Protein AF-A0A6G1D5Z7-F1 (afdb_monomer)

Foldseek 3Di:
DDDDDDDDDDDDPPPPPDDDDDPPPCPPVNLLVVLLVLQLLLLVLFDPPLSVVSNVLSPDPDSLVSCLPDPSNVVGLLVLLLVDQDPPRSSLVSLLVQCVDPDPSSVVSSVVCLVVLVVSVVVQDDPDRPDDNVSSVSNVVSNVVVVCVVCVNDDDDDDDDDDDDDDDPPDDD

Organism: NCBI:txid110450

Sequence (173 aa):
MPPSPAVAGAASPSNSSSASSSNPTPSWWESVSQVQSCILVLSSILPPPADSDIAALADSDRPARALLRSPAAYAALSAVLRSGGRSDDPACHWLYNTLLSPDPDLRLAALAFLLLLSSLYLLRLPPVLPSSLSGFEAVLLAVYSFEAKNRQGKPVLIQARLPFVSPAVQEEQ

Nearest PDB structures (foldseek):
  1vdy-assembly1_A  TM=3.061E-01  e=1.848E+00  Arabidopsis thaliana
  5qsz-assembly1_A  TM=3.413E-01  e=9.282E+00  Homo sapiens

Mean predicted aligned error: 13.05 Å

InterPro domains:
  IPR018619 Hyccin [PF09790] (59-166)
  IPR018619 Hyccin [PTHR31220] (25-159)

Secondary structure (DSSP, 8-state):
---------------------------HHHHHHHHHHHHHHHHHHSPTTHHHHHHHHHTSSSHHHHHHH-HHHHHHHHHHHHH--STT-HHHHHHHHHHHSS-HHHHHHHHTTHHHHHHHHHHT-SSS-SS--HHHHHHHHHHHHHHHHHTTTPPP---------PPP-----

Radius of gyration: 27.31 Å; Cα contacts (8 Å, |Δi|>4): 131; chains: 1; bounding box: 106×62×71 Å

pLDDT: mean 80.08, std 17.12, range [27.83, 94.62]

Solvent-accessible surface area (backbone atoms only — not comparable to full-atom values): 10724 Å² total; per-residue (Å²): 138,88,83,88,86,88,80,89,76,93,75,81,82,80,76,79,86,78,78,94,83,76,84,70,71,74,51,73,64,57,56,50,52,51,48,26,50,54,34,45,53,50,21,75,74,44,65,81,74,52,19,62,63,39,40,58,31,33,77,43,98,49,30,42,58,46,52,62,69,32,65,66,55,51,54,51,53,52,52,53,55,74,77,54,32,32,75,83,31,65,69,40,52,50,42,41,54,36,56,69,41,88,51,64,56,41,21,50,42,39,53,68,47,46,65,56,49,51,53,53,51,58,72,59,64,55,104,71,65,94,63,69,47,53,16,50,52,50,36,54,49,48,56,52,49,52,52,43,57,77,42,74,75,54,86,84,83,85,83,81,82,78,86,82,80,76,84,77,82,79,82,86,128

Structure (mmCIF, N/CA/C/O backbone):
data_AF-A0A6G1D5Z7-F1
#
_entry.id   AF-A0A6G1D5Z7-F1
#
loop_
_atom_site.group_PDB
_atom_site.id
_atom_site.type_symbol
_atom_site.label_atom_id
_atom_site.label_alt_id
_atom_site.label_comp_id
_atom_site.label_asym_id
_atom_site.label_entity_id
_atom_site.label_seq_id
_atom_site.pdbx_PDB_ins_code
_atom_site.Cartn_x
_atom_site.Cartn_y
_atom_site.Cartn_z
_atom_site.occupancy
_atom_site.B_iso_or_equiv
_atom_site.auth_seq_id
_atom_site.auth_comp_id
_atom_site.auth_asym_id
_atom_site.auth_atom_id
_atom_site.pdbx_PDB_model_num
ATOM 1 N N . MET A 1 1 ? 44.805 42.593 55.994 1.00 27.83 1 MET A N 1
ATOM 2 C CA . MET A 1 1 ? 44.826 42.400 54.525 1.00 27.83 1 MET A CA 1
ATOM 3 C C . MET A 1 1 ? 44.470 40.947 54.248 1.00 27.83 1 MET A C 1
ATOM 5 O O . MET A 1 1 ? 45.127 40.117 54.862 1.00 27.83 1 MET A O 1
ATOM 9 N N . PRO A 1 2 ? 43.584 40.595 53.300 1.00 46.03 2 PRO A N 1
ATOM 10 C CA . PRO A 1 2 ? 42.271 41.130 52.888 1.00 46.03 2 PRO A CA 1
ATOM 11 C C . PRO A 1 2 ? 41.191 39.983 52.970 1.00 46.03 2 PRO A C 1
ATOM 13 O O . PRO A 1 2 ? 41.414 39.059 53.744 1.00 46.03 2 PRO A O 1
ATOM 16 N N . PRO A 1 3 ? 40.040 39.977 52.255 1.00 52.91 3 PRO A N 1
ATOM 17 C CA . PRO A 1 3 ? 38.780 40.652 52.607 1.00 52.91 3 PRO A CA 1
ATOM 18 C C . PRO A 1 3 ? 37.527 39.720 52.689 1.00 52.91 3 PRO A C 1
ATOM 20 O O . PRO A 1 3 ? 37.520 38.617 52.152 1.00 52.91 3 PRO A O 1
ATOM 23 N N . SER A 1 4 ? 36.420 40.208 53.277 1.00 43.78 4 SER A N 1
ATOM 24 C CA . SER A 1 4 ? 35.041 39.831 52.870 1.00 43.78 4 SER A CA 1
ATOM 25 C C . SER A 1 4 ? 34.642 40.637 51.620 1.00 43.78 4 SER A C 1
ATOM 27 O O . SER A 1 4 ? 35.150 41.750 51.461 1.00 43.78 4 SER A O 1
ATOM 29 N N . PRO A 1 5 ? 33.729 40.156 50.751 1.00 48.00 5 PRO A N 1
ATOM 30 C CA . PRO A 1 5 ? 32.397 40.785 50.747 1.00 48.00 5 PRO A CA 1
ATOM 31 C C . PRO A 1 5 ? 31.215 39.881 50.321 1.00 48.00 5 PRO A C 1
ATOM 33 O O . PRO A 1 5 ? 31.368 38.827 49.713 1.00 48.00 5 PRO A O 1
ATOM 36 N N . ALA A 1 6 ? 30.017 40.364 50.654 1.00 46.41 6 ALA A N 1
ATOM 37 C CA . ALA A 1 6 ? 28.695 39.881 50.257 1.00 46.41 6 ALA A CA 1
ATOM 38 C C . ALA A 1 6 ? 28.291 40.316 48.832 1.00 46.41 6 ALA A C 1
ATOM 40 O O . ALA A 1 6 ? 28.767 41.349 48.378 1.00 46.41 6 ALA A O 1
ATOM 41 N N . VAL A 1 7 ? 27.341 39.605 48.204 1.00 40.50 7 VAL A N 1
ATOM 42 C CA . VAL A 1 7 ? 26.351 40.102 47.210 1.00 40.50 7 VAL A CA 1
ATOM 43 C C . VAL A 1 7 ? 25.226 39.053 47.079 1.00 40.50 7 VAL A C 1
ATOM 45 O O . VAL A 1 7 ? 25.514 37.863 47.029 1.00 40.50 7 VAL A O 1
ATOM 48 N N . ALA A 1 8 ? 23.958 39.416 47.331 1.00 36.97 8 ALA A N 1
ATOM 49 C CA . ALA A 1 8 ? 22.922 39.793 46.343 1.00 36.97 8 ALA A CA 1
ATOM 50 C C . ALA A 1 8 ? 22.597 38.641 45.369 1.00 36.97 8 ALA A C 1
ATOM 52 O O . ALA A 1 8 ? 23.489 38.064 44.774 1.00 36.97 8 ALA A O 1
ATOM 53 N N . GLY A 1 9 ? 21.364 38.201 45.153 1.00 33.81 9 GLY A N 1
ATOM 54 C CA . GLY A 1 9 ? 20.107 38.923 45.013 1.00 33.81 9 GLY A CA 1
ATOM 55 C C . GLY A 1 9 ? 19.359 38.193 43.889 1.00 33.81 9 GLY A C 1
ATOM 56 O O . GLY A 1 9 ? 19.977 37.753 42.923 1.00 33.81 9 GLY A O 1
ATOM 57 N N . ALA A 1 10 ? 18.060 37.970 44.063 1.00 46.56 10 ALA A N 1
ATOM 58 C CA . ALA A 1 10 ? 17.230 37.201 43.145 1.00 46.56 10 ALA A CA 1
ATOM 59 C C . ALA A 1 10 ? 17.283 37.735 41.702 1.00 46.56 10 ALA A C 1
ATOM 61 O O . ALA A 1 10 ? 17.115 38.930 41.474 1.00 46.56 10 ALA A O 1
ATOM 62 N N . ALA A 1 11 ? 17.424 36.830 40.736 1.00 39.53 11 ALA A N 1
ATOM 63 C CA . ALA A 1 11 ? 17.063 37.071 39.345 1.00 39.53 11 ALA A CA 1
ATOM 64 C C . ALA A 1 11 ? 16.614 35.745 38.719 1.00 39.53 11 ALA A C 1
ATOM 66 O O . ALA A 1 11 ? 17.420 34.951 38.240 1.00 39.53 11 ALA A O 1
ATOM 67 N N . SER A 1 12 ? 15.305 35.494 38.756 1.00 46.56 12 SER A N 1
ATOM 68 C CA . SER A 1 12 ? 14.672 34.547 37.842 1.00 46.56 12 SER A CA 1
ATOM 69 C C . SER A 1 12 ? 14.941 35.026 36.413 1.00 46.56 12 SER A C 1
ATOM 71 O O . SER A 1 12 ? 14.654 36.190 36.121 1.00 46.56 12 SER A O 1
ATOM 73 N N . PRO A 1 13 ? 15.453 34.190 35.497 1.00 43.47 13 PRO A N 1
ATOM 74 C CA . PRO A 1 13 ? 15.422 34.541 34.092 1.00 43.47 13 PRO A CA 1
ATOM 75 C C . PRO A 1 13 ? 13.962 34.489 33.638 1.00 43.47 13 PRO A C 1
ATOM 77 O O . PRO A 1 13 ? 13.392 33.423 33.408 1.00 43.47 13 PRO A O 1
ATOM 80 N N . SER A 1 14 ? 13.345 35.667 33.540 1.00 41.22 14 SER A N 1
ATOM 81 C CA . SER A 1 14 ? 12.139 35.896 32.755 1.00 41.22 14 SER A CA 1
ATOM 82 C C . SER A 1 14 ? 12.481 35.586 31.303 1.00 41.22 14 SER A C 1
ATOM 84 O O . SER A 1 14 ? 12.907 36.456 30.548 1.00 41.22 14 SER A O 1
ATOM 86 N N . ASN A 1 15 ? 12.363 34.313 30.932 1.00 44.97 15 ASN A N 1
ATOM 87 C CA . ASN A 1 15 ? 12.501 33.863 29.563 1.00 44.97 15 ASN A CA 1
ATOM 88 C C . ASN A 1 15 ? 11.287 34.400 28.801 1.00 44.97 15 ASN A C 1
ATOM 90 O O . ASN A 1 15 ? 10.222 33.787 28.786 1.00 44.97 15 ASN A O 1
ATOM 94 N N . SER A 1 16 ? 11.426 35.599 28.239 1.00 41.59 16 SER A N 1
ATOM 95 C CA . SER A 1 16 ? 10.462 36.221 27.342 1.00 41.59 16 SER A CA 1
ATOM 96 C C . SER A 1 16 ? 10.402 35.413 26.048 1.00 41.59 16 SER A C 1
ATOM 98 O O . SER A 1 16 ? 11.018 35.748 25.039 1.00 41.59 16 SER A O 1
ATOM 100 N N . SER A 1 17 ? 9.669 34.306 26.093 1.00 50.97 17 SER A N 1
ATOM 101 C CA . SER A 1 17 ? 9.157 33.609 24.925 1.00 50.97 17 SER A CA 1
ATOM 102 C C . SER A 1 17 ? 8.015 34.438 24.346 1.00 50.97 17 SER A C 1
ATOM 104 O O . SER A 1 17 ? 6.846 34.231 24.666 1.00 50.97 17 SER A O 1
ATOM 106 N N . SER A 1 18 ? 8.363 35.410 23.513 1.00 44.25 18 SER A N 1
ATOM 107 C CA . SER A 1 18 ? 7.396 36.178 22.740 1.00 44.25 18 SER A CA 1
ATOM 108 C C . SER A 1 18 ? 7.971 36.493 21.368 1.00 44.25 18 SER A C 1
ATOM 110 O O . SER A 1 18 ? 8.774 37.412 21.232 1.00 44.25 18 SER A O 1
ATOM 112 N N . ALA A 1 19 ? 7.543 35.703 20.381 1.00 38.97 19 ALA A N 1
ATOM 113 C CA . ALA A 1 19 ? 6.926 36.163 19.130 1.00 38.97 19 ALA A CA 1
ATOM 114 C C . ALA A 1 19 ? 7.280 35.244 17.945 1.00 38.97 19 ALA A C 1
ATOM 116 O O . ALA A 1 19 ? 8.230 35.455 17.199 1.00 38.97 19 ALA A O 1
ATOM 117 N N . SER A 1 20 ? 6.448 34.215 17.782 1.00 49.34 20 SER A N 1
ATOM 118 C CA . SER A 1 20 ? 5.774 33.885 16.519 1.00 49.34 20 SER A CA 1
ATOM 119 C C . SER A 1 20 ? 6.207 34.668 15.269 1.00 49.34 20 SER A C 1
ATOM 121 O O . SER A 1 20 ? 5.774 35.799 15.056 1.00 49.34 20 SER A O 1
ATOM 123 N N . SER A 1 21 ? 6.972 34.014 14.397 1.00 45.22 21 SER A N 1
ATOM 124 C CA . SER A 1 21 ? 7.075 34.308 12.959 1.00 45.22 21 SER A CA 1
ATOM 125 C C . SER A 1 21 ? 7.798 33.129 12.300 1.00 45.22 21 SER A C 1
ATOM 127 O O . SER A 1 21 ? 9.013 33.051 12.236 1.00 45.22 21 SER A O 1
ATOM 129 N N . SER A 1 22 ? 7.124 32.063 11.904 1.00 45.84 22 SER A N 1
ATOM 130 C CA . SER A 1 22 ? 6.394 32.003 10.645 1.00 45.84 22 SER A CA 1
ATOM 131 C C . SER A 1 22 ? 5.959 30.545 10.516 1.00 45.84 22 SER A C 1
ATOM 133 O O . SER A 1 22 ? 6.778 29.644 10.655 1.00 45.84 22 SER A O 1
ATOM 135 N N . ASN A 1 23 ? 4.675 30.291 10.293 1.00 51.56 23 ASN A N 1
ATOM 136 C CA . ASN A 1 23 ? 4.294 29.046 9.643 1.00 51.56 23 ASN A CA 1
ATOM 137 C C . ASN A 1 23 ? 4.275 29.422 8.160 1.00 51.56 23 ASN A C 1
ATOM 139 O O . ASN A 1 23 ? 3.275 30.002 7.724 1.00 51.56 23 ASN A O 1
ATOM 143 N N . PRO A 1 24 ? 5.378 29.261 7.399 1.00 58.28 24 PRO A N 1
ATOM 144 C CA . PRO A 1 24 ? 5.254 29.349 5.960 1.00 58.28 24 PRO A CA 1
ATOM 145 C C . PRO A 1 24 ? 4.261 28.251 5.596 1.00 58.28 24 PRO A C 1
ATOM 147 O O . PRO A 1 24 ? 4.466 27.082 5.920 1.00 58.28 24 PRO A O 1
ATOM 150 N N . THR A 1 25 ? 3.136 28.621 4.985 1.00 62.09 25 THR A N 1
ATOM 151 C CA . THR A 1 25 ? 2.397 27.645 4.187 1.00 62.09 25 THR A CA 1
ATOM 152 C C . THR A 1 25 ? 3.451 26.938 3.341 1.00 62.09 25 THR A C 1
ATOM 154 O O . THR A 1 25 ? 4.206 27.669 2.684 1.00 62.09 25 THR A O 1
ATOM 157 N N . PRO A 1 26 ? 3.581 25.599 3.424 1.00 62.34 26 PRO A N 1
ATOM 158 C CA . PRO A 1 26 ? 4.633 24.887 2.717 1.00 62.34 26 PRO A CA 1
ATOM 159 C C . PRO A 1 26 ? 4.594 25.381 1.287 1.00 62.34 26 PRO A C 1
ATOM 161 O O . PRO A 1 26 ? 3.517 25.460 0.678 1.00 62.34 26 PRO A O 1
ATOM 164 N N . SER A 1 27 ? 5.736 25.866 0.814 1.00 76.06 27 SER A N 1
ATOM 165 C CA . SER A 1 27 ? 5.766 26.440 -0.515 1.00 76.06 27 SER A CA 1
ATOM 166 C C . SER A 1 27 ? 5.282 25.351 -1.475 1.00 76.06 27 SER A C 1
ATOM 168 O O . SER A 1 27 ? 5.558 24.162 -1.299 1.00 76.06 27 SER A O 1
ATOM 170 N N . TRP A 1 28 ? 4.450 25.720 -2.443 1.00 74.19 28 TRP A N 1
ATOM 171 C CA . TRP A 1 28 ? 3.822 24.740 -3.334 1.00 74.19 28 TRP A CA 1
ATOM 172 C C . TRP A 1 28 ? 4.865 23.798 -3.973 1.00 74.19 28 TRP A C 1
ATOM 174 O O . TRP A 1 28 ? 4.587 22.619 -4.179 1.00 74.19 28 TRP A O 1
ATOM 184 N N . TRP A 1 29 ? 6.085 24.293 -4.203 1.00 71.56 29 TRP A N 1
ATOM 185 C CA . TRP A 1 29 ? 7.209 23.522 -4.721 1.00 71.56 29 TRP A CA 1
ATOM 186 C C . TRP A 1 29 ? 7.779 22.518 -3.705 1.00 71.56 29 TRP A C 1
ATOM 188 O O . TRP A 1 29 ? 8.157 21.425 -4.109 1.00 71.56 29 TRP A O 1
ATOM 198 N N . GLU A 1 30 ? 7.802 22.818 -2.401 1.00 79.69 30 GLU A N 1
ATOM 199 C CA . GLU A 1 30 ? 8.212 21.857 -1.358 1.00 79.69 30 GLU A CA 1
ATOM 200 C C . GLU A 1 30 ? 7.261 20.664 -1.324 1.00 79.69 30 GLU A C 1
ATOM 202 O O . GLU A 1 30 ? 7.698 19.520 -1.216 1.00 79.69 30 GLU A O 1
ATOM 207 N N . SER A 1 31 ? 5.960 20.930 -1.479 1.00 79.88 31 SER A N 1
ATOM 208 C CA . SER A 1 31 ? 4.941 19.878 -1.533 1.00 79.88 31 SER A CA 1
ATOM 209 C C . SER A 1 31 ? 5.130 18.989 -2.763 1.00 79.88 31 SER A C 1
ATOM 211 O O . SER A 1 31 ? 5.098 17.767 -2.645 1.00 79.88 31 SER A O 1
ATOM 213 N N . VAL A 1 32 ? 5.394 19.580 -3.935 1.00 80.25 32 VAL A N 1
ATOM 214 C CA . VAL A 1 32 ? 5.669 18.816 -5.162 1.00 80.25 32 VAL A CA 1
ATOM 215 C C . VAL A 1 32 ? 6.939 17.975 -5.006 1.00 80.25 32 VAL A C 1
ATOM 217 O O . VAL A 1 32 ? 6.880 16.765 -5.218 1.00 80.25 32 VAL A O 1
ATOM 220 N N . SER A 1 33 ? 8.048 18.557 -4.542 1.00 86.00 33 SER A N 1
ATOM 221 C CA . SER A 1 33 ? 9.306 17.833 -4.301 1.00 86.00 33 SER A CA 1
ATOM 222 C C . SER A 1 33 ? 9.146 16.687 -3.296 1.00 86.00 33 SER A C 1
ATOM 224 O O . SER A 1 33 ? 9.732 15.616 -3.463 1.00 86.00 33 SER A O 1
ATOM 226 N N . GLN A 1 34 ? 8.323 16.877 -2.260 1.00 88.12 34 GLN A N 1
ATOM 227 C CA . GLN A 1 34 ? 8.015 15.829 -1.288 1.00 88.12 34 GLN A CA 1
ATOM 228 C C . GLN A 1 34 ? 7.267 14.657 -1.938 1.00 88.12 34 GLN A C 1
ATOM 230 O O . GLN A 1 34 ? 7.605 13.499 -1.687 1.00 88.12 34 GLN A O 1
ATOM 235 N N . VAL A 1 35 ? 6.276 14.940 -2.788 1.00 88.94 35 VAL A N 1
ATOM 236 C CA . VAL A 1 35 ? 5.528 13.903 -3.512 1.00 88.94 35 VAL A CA 1
ATOM 237 C C . VAL A 1 35 ? 6.440 13.171 -4.495 1.00 88.94 35 VAL A C 1
ATOM 239 O O . VAL A 1 35 ? 6.409 11.945 -4.542 1.00 88.94 35 VAL A O 1
ATOM 242 N N . GLN A 1 36 ? 7.297 13.888 -5.224 1.00 90.31 36 GLN A N 1
ATOM 243 C CA . GLN A 1 36 ? 8.280 13.281 -6.127 1.00 90.31 36 GLN A CA 1
ATOM 244 C C . GLN A 1 36 ? 9.215 12.329 -5.383 1.00 90.31 36 GLN A C 1
ATOM 246 O O . GLN A 1 36 ? 9.353 11.173 -5.772 1.00 90.31 36 GLN A O 1
ATOM 251 N N . SER A 1 37 ? 9.783 12.778 -4.261 1.00 91.88 37 SER A N 1
ATOM 252 C CA . SER A 1 37 ? 10.617 11.938 -3.399 1.00 91.88 37 SER A CA 1
ATOM 253 C C . SER A 1 37 ? 9.860 10.697 -2.913 1.00 91.88 37 SER A C 1
ATOM 255 O O . SER A 1 37 ? 10.382 9.587 -2.973 1.00 91.88 37 SER A O 1
ATOM 257 N N . CYS A 1 38 ? 8.590 10.843 -2.524 1.00 92.31 38 CYS A N 1
ATOM 258 C CA . CYS A 1 38 ? 7.746 9.717 -2.123 1.00 92.31 38 CYS A CA 1
ATOM 259 C C . CYS A 1 38 ? 7.545 8.691 -3.254 1.00 92.31 38 CYS A C 1
ATOM 261 O O . CYS A 1 38 ? 7.593 7.485 -2.998 1.00 92.31 38 CYS A O 1
ATOM 263 N N . ILE A 1 39 ? 7.367 9.145 -4.499 1.00 91.62 39 ILE A N 1
ATOM 264 C CA . ILE A 1 39 ? 7.245 8.267 -5.675 1.00 91.62 39 ILE A CA 1
ATOM 265 C C . ILE A 1 39 ? 8.576 7.592 -6.018 1.00 91.62 39 ILE A C 1
ATOM 267 O O . ILE A 1 39 ? 8.583 6.415 -6.366 1.00 91.62 39 ILE A O 1
ATOM 271 N N . LEU A 1 40 ? 9.706 8.283 -5.872 1.00 93.56 40 LEU A N 1
ATOM 272 C CA . LEU A 1 40 ? 11.029 7.684 -6.077 1.00 93.56 40 LEU A CA 1
ATOM 273 C C . LEU A 1 40 ? 11.373 6.656 -4.988 1.00 93.56 40 LEU A C 1
ATOM 275 O O . LEU A 1 40 ? 11.980 5.624 -5.264 1.00 93.56 40 LEU A O 1
ATOM 279 N N . VAL A 1 41 ? 10.937 6.882 -3.746 1.00 94.62 41 VAL A N 1
ATOM 280 C CA . VAL A 1 41 ? 11.015 5.846 -2.707 1.00 94.62 41 VAL A CA 1
ATOM 281 C C . VAL A 1 41 ? 10.164 4.648 -3.114 1.00 94.62 41 VAL A C 1
ATOM 283 O O . VAL A 1 41 ? 10.633 3.518 -3.002 1.00 94.62 41 VAL A O 1
ATOM 286 N N . LEU A 1 42 ? 8.952 4.873 -3.634 1.00 92.88 42 LEU A N 1
ATOM 287 C CA . LEU A 1 42 ? 8.109 3.789 -4.128 1.00 92.88 42 LEU A CA 1
ATOM 288 C C . LEU A 1 42 ? 8.828 2.991 -5.224 1.00 92.88 42 LEU A C 1
ATOM 290 O O . LEU A 1 42 ? 8.933 1.776 -5.089 1.00 92.88 42 LEU A O 1
ATOM 294 N N . SER A 1 43 ? 9.380 3.643 -6.254 1.00 93.88 43 SER A N 1
ATOM 295 C CA . SER A 1 43 ? 10.060 2.941 -7.353 1.00 93.88 43 SER A CA 1
ATOM 296 C C . SER A 1 43 ? 11.204 2.044 -6.872 1.00 93.88 43 SER A C 1
ATOM 298 O O . SER A 1 43 ? 11.353 0.945 -7.392 1.00 93.88 43 SER A O 1
ATOM 300 N N . SER A 1 44 ? 11.934 2.442 -5.822 1.00 93.31 44 SER A N 1
ATOM 301 C CA . SER A 1 44 ? 13.009 1.627 -5.231 1.00 93.31 44 SER A CA 1
ATOM 302 C C . SER A 1 44 ? 12.534 0.345 -4.530 1.00 93.31 44 SER A C 1
ATOM 304 O O . SER A 1 44 ? 13.323 -0.574 -4.318 1.00 93.31 44 SER A O 1
ATOM 306 N N . ILE A 1 45 ? 11.254 0.278 -4.156 1.00 92.81 45 ILE A N 1
ATOM 307 C CA . ILE A 1 45 ? 10.637 -0.862 -3.461 1.00 92.81 45 ILE A CA 1
ATOM 308 C C . ILE A 1 45 ? 10.052 -1.863 -4.466 1.00 92.81 45 ILE A C 1
ATOM 310 O O . ILE A 1 45 ? 9.871 -3.042 -4.151 1.00 92.81 45 ILE A O 1
ATOM 314 N N . LEU A 1 46 ? 9.719 -1.400 -5.671 1.00 90.88 46 LEU A N 1
ATOM 315 C CA . LEU A 1 46 ? 9.053 -2.203 -6.683 1.00 90.88 46 LEU A CA 1
ATOM 316 C C . LEU A 1 46 ? 10.045 -3.031 -7.509 1.00 90.88 46 LEU A C 1
ATOM 318 O O . LEU A 1 46 ? 11.132 -2.563 -7.836 1.00 90.88 46 LEU A O 1
ATOM 322 N N . PRO A 1 47 ? 9.666 -4.262 -7.893 1.00 87.31 47 PRO A N 1
ATOM 323 C CA . PRO A 1 47 ? 10.479 -5.069 -8.785 1.00 87.31 47 PRO A CA 1
ATOM 324 C C . PRO A 1 47 ? 10.453 -4.514 -10.224 1.00 87.31 47 PRO A C 1
ATOM 326 O O . PRO A 1 47 ? 9.423 -3.990 -10.668 1.00 87.31 47 PRO A O 1
ATOM 329 N N . PRO A 1 48 ? 11.542 -4.688 -10.994 1.00 85.94 48 PRO A N 1
ATOM 330 C CA . PRO A 1 48 ? 11.575 -4.320 -12.405 1.00 85.94 48 PRO A CA 1
ATOM 331 C C . PRO A 1 48 ? 10.584 -5.162 -13.229 1.00 85.94 48 PRO A C 1
ATOM 333 O O . PRO A 1 48 ? 10.349 -6.331 -12.898 1.00 85.94 48 PRO A O 1
ATOM 336 N N . PRO A 1 49 ? 9.993 -4.611 -14.309 1.00 81.81 49 PRO A N 1
ATOM 337 C CA . PRO A 1 49 ? 10.290 -3.311 -14.937 1.00 81.81 49 PRO A CA 1
ATOM 338 C C . PRO A 1 49 ? 9.479 -2.118 -14.390 1.00 81.81 49 PRO A C 1
ATOM 340 O O . PRO A 1 49 ? 9.578 -1.011 -14.920 1.00 81.81 49 PRO A O 1
ATOM 343 N N . ALA A 1 50 ? 8.642 -2.336 -13.368 1.00 85.31 50 ALA A N 1
ATOM 344 C CA . ALA A 1 50 ? 7.728 -1.310 -12.867 1.00 85.31 50 ALA A CA 1
ATOM 345 C C . ALA A 1 50 ? 8.457 -0.134 -12.197 1.00 85.31 50 ALA A C 1
ATOM 347 O O . ALA A 1 50 ? 7.926 0.966 -12.152 1.00 85.31 50 ALA A O 1
ATOM 348 N N . ASP A 1 51 ? 9.671 -0.341 -11.697 1.00 87.38 51 ASP A N 1
ATOM 349 C CA . ASP A 1 51 ? 10.525 0.698 -11.118 1.00 87.38 51 ASP A CA 1
ATOM 350 C C . ASP A 1 51 ? 10.717 1.903 -12.058 1.00 87.38 51 ASP A C 1
ATOM 352 O O . ASP A 1 51 ? 10.485 3.045 -11.655 1.00 87.38 51 ASP A O 1
ATOM 356 N N . SER A 1 52 ? 11.069 1.652 -13.321 1.00 86.38 52 SER A N 1
ATOM 357 C CA . SER A 1 52 ? 11.337 2.696 -14.319 1.00 86.38 52 SER A CA 1
ATOM 358 C C . SER A 1 52 ? 10.084 3.484 -14.715 1.00 86.38 52 SER A C 1
ATOM 360 O O . SER A 1 52 ? 10.108 4.716 -14.735 1.00 86.38 52 SER A O 1
ATOM 362 N N . ASP A 1 53 ? 8.965 2.789 -14.934 1.00 88.38 53 ASP A N 1
ATOM 363 C CA . ASP A 1 53 ? 7.676 3.408 -15.253 1.00 88.38 53 ASP A CA 1
ATOM 364 C C . ASP A 1 53 ? 7.175 4.288 -14.101 1.00 88.38 53 ASP A C 1
ATOM 366 O O . ASP A 1 53 ? 6.612 5.357 -14.330 1.00 88.38 53 ASP A O 1
ATOM 370 N N . ILE A 1 54 ? 7.389 3.857 -12.853 1.00 91.00 54 ILE A N 1
ATOM 371 C CA . ILE A 1 54 ? 6.977 4.594 -11.651 1.00 91.00 54 ILE A CA 1
ATOM 372 C C . ILE A 1 54 ? 7.887 5.789 -11.397 1.00 91.00 54 ILE A C 1
ATOM 374 O O . ILE A 1 54 ? 7.386 6.856 -11.042 1.00 91.00 54 ILE A O 1
ATOM 378 N N . ALA A 1 55 ? 9.193 5.648 -11.628 1.00 91.38 55 ALA A N 1
ATOM 379 C CA . ALA A 1 55 ? 10.127 6.764 -11.548 1.00 91.38 55 ALA A CA 1
ATOM 380 C C . ALA A 1 55 ? 9.743 7.882 -12.530 1.00 91.38 55 ALA A C 1
ATOM 382 O O . ALA A 1 55 ? 9.695 9.043 -12.132 1.00 91.38 55 ALA A O 1
ATOM 383 N N . ALA A 1 56 ? 9.344 7.536 -13.760 1.00 90.88 56 ALA A N 1
ATOM 384 C CA . ALA A 1 56 ? 8.886 8.509 -14.754 1.00 90.88 56 ALA A CA 1
ATOM 385 C C . ALA A 1 56 ? 7.621 9.287 -14.326 1.00 90.88 56 ALA A C 1
ATOM 387 O O . ALA A 1 56 ? 7.389 10.401 -14.797 1.00 90.88 56 ALA A O 1
ATOM 388 N N . LEU A 1 57 ? 6.798 8.751 -13.411 1.00 90.81 57 LEU A N 1
ATOM 389 C CA . LEU A 1 57 ? 5.635 9.474 -12.873 1.00 90.81 57 LEU A CA 1
ATOM 390 C C . LEU A 1 57 ? 6.036 10.623 -11.942 1.00 90.81 57 LEU A C 1
ATOM 392 O O . LEU A 1 57 ? 5.266 11.580 -11.808 1.00 90.81 57 LEU A O 1
ATOM 396 N N . ALA A 1 58 ? 7.209 10.543 -11.303 1.00 90.94 58 ALA A N 1
ATOM 397 C CA . ALA A 1 58 ? 7.713 11.608 -10.441 1.00 90.94 58 ALA A CA 1
ATOM 398 C C . ALA A 1 58 ? 7.961 12.899 -11.241 1.00 90.94 58 ALA A C 1
ATOM 400 O O . ALA A 1 58 ? 7.670 13.987 -10.752 1.00 90.94 58 ALA A O 1
ATOM 401 N N . ASP A 1 59 ? 8.378 12.789 -12.502 1.00 88.94 59 ASP A N 1
ATOM 402 C CA . ASP A 1 59 ? 8.645 13.943 -13.370 1.00 88.94 59 ASP A CA 1
ATOM 403 C C . ASP A 1 59 ? 7.375 14.593 -13.953 1.00 88.94 59 ASP A C 1
ATOM 405 O O . ASP A 1 59 ? 7.445 15.600 -14.659 1.00 88.94 59 ASP A O 1
ATOM 409 N N . SER A 1 60 ? 6.191 14.037 -13.677 1.00 87.50 60 SER A N 1
ATOM 410 C CA . SER A 1 60 ? 4.929 14.601 -14.160 1.00 87.50 60 SER A CA 1
ATOM 411 C C . SER A 1 60 ? 4.515 15.866 -13.396 1.00 87.50 60 SER A C 1
ATOM 413 O O . SER A 1 60 ? 4.848 16.049 -12.231 1.00 87.50 60 SER A O 1
ATOM 415 N N . ASP A 1 61 ? 3.704 16.716 -14.035 1.00 83.88 61 ASP A N 1
ATOM 416 C CA . ASP A 1 61 ? 3.189 17.966 -13.444 1.00 83.88 61 ASP A CA 1
ATOM 417 C C . ASP A 1 61 ? 2.333 17.733 -12.180 1.00 83.88 61 ASP A C 1
ATOM 419 O O . ASP A 1 61 ? 2.260 18.567 -11.279 1.00 83.88 61 ASP A O 1
ATOM 423 N N . ARG A 1 62 ? 1.678 16.566 -12.086 1.00 86.38 62 ARG A N 1
ATOM 424 C CA . ARG A 1 62 ? 0.878 16.156 -10.920 1.00 86.38 62 ARG A CA 1
ATOM 425 C C . ARG A 1 62 ? 1.197 14.717 -10.513 1.00 86.38 62 ARG A C 1
ATOM 427 O O . ARG A 1 62 ? 0.386 13.822 -10.783 1.00 86.38 62 ARG A O 1
ATOM 434 N N . PRO A 1 63 ? 2.320 14.494 -9.813 1.00 88.88 63 PRO A N 1
ATOM 435 C CA . PRO A 1 63 ? 2.858 13.159 -9.562 1.00 88.88 63 PRO A CA 1
ATOM 436 C C . PRO A 1 63 ? 1.886 12.251 -8.791 1.00 88.88 63 PRO A C 1
ATOM 438 O O . PRO A 1 63 ? 1.638 11.117 -9.202 1.00 88.88 63 PRO A O 1
ATOM 441 N N . ALA A 1 64 ? 1.221 12.762 -7.748 1.00 88.75 64 ALA A N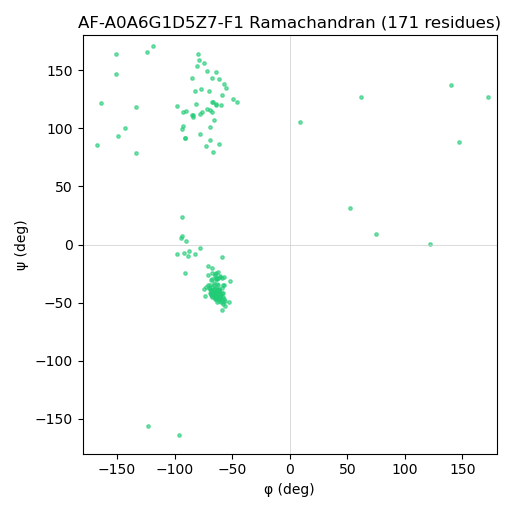 1
ATOM 442 C CA . ALA A 1 64 ? 0.233 11.991 -6.982 1.00 88.75 64 ALA A CA 1
ATOM 443 C C . ALA A 1 64 ? -0.971 11.533 -7.832 1.00 88.75 64 ALA A C 1
ATOM 445 O O . ALA A 1 64 ? -1.436 10.396 -7.721 1.00 88.75 64 ALA A O 1
ATOM 446 N N . ARG A 1 65 ? -1.463 12.399 -8.731 1.00 89.19 65 ARG A N 1
ATOM 447 C CA . ARG A 1 65 ? -2.565 12.058 -9.646 1.00 89.19 65 ARG A CA 1
ATOM 448 C C . ARG A 1 65 ? -2.126 11.100 -10.746 1.00 89.19 65 ARG A C 1
ATOM 450 O O . ARG A 1 65 ? -2.915 10.246 -11.142 1.00 89.19 65 ARG A O 1
ATOM 457 N N . ALA A 1 66 ? -0.902 11.242 -11.247 1.00 90.81 66 ALA A N 1
ATOM 458 C CA . ALA A 1 66 ? -0.341 10.324 -12.230 1.00 90.81 66 ALA A CA 1
ATOM 459 C C . ALA A 1 66 ? -0.217 8.907 -11.643 1.00 90.81 66 ALA A C 1
ATOM 461 O O . ALA A 1 66 ? -0.642 7.943 -12.277 1.00 90.81 66 ALA A O 1
ATOM 462 N N . LEU A 1 67 ? 0.236 8.797 -10.389 1.00 90.94 67 LEU A N 1
ATOM 463 C CA . LEU A 1 67 ? 0.301 7.536 -9.648 1.00 90.94 67 LEU A CA 1
ATOM 464 C C . LEU A 1 67 ? -1.077 6.892 -9.451 1.00 90.94 67 LEU A C 1
ATOM 466 O O . LEU A 1 67 ? -1.238 5.708 -9.734 1.00 90.94 67 LEU A O 1
ATOM 470 N N . LEU A 1 68 ? -2.091 7.674 -9.064 1.00 90.19 68 LEU A N 1
ATOM 471 C CA . LEU A 1 68 ? -3.484 7.212 -8.949 1.00 90.19 68 LEU A CA 1
ATOM 472 C C . LEU A 1 68 ? -4.055 6.637 -10.253 1.00 90.19 68 LEU A C 1
ATOM 474 O O . LEU A 1 68 ? -4.888 5.734 -10.221 1.00 90.19 68 LEU A O 1
ATOM 478 N N . ARG A 1 69 ? -3.652 7.193 -11.399 1.00 90.81 69 ARG A N 1
ATOM 479 C CA . ARG A 1 69 ? -4.162 6.797 -12.720 1.00 90.81 69 ARG A CA 1
ATOM 480 C C . ARG A 1 69 ? -3.332 5.705 -13.383 1.00 90.81 69 ARG A C 1
ATOM 482 O O . ARG A 1 69 ? -3.746 5.224 -14.433 1.00 90.81 69 ARG A O 1
ATOM 489 N N . SER A 1 70 ? -2.193 5.324 -12.807 1.00 91.62 70 SER A N 1
ATOM 490 C CA . SER A 1 70 ? -1.298 4.329 -13.389 1.00 91.62 70 SER A CA 1
ATOM 491 C C . SER A 1 70 ? -1.753 2.906 -13.035 1.00 91.62 70 SER A C 1
ATOM 493 O O . SER A 1 70 ? -1.615 2.475 -11.885 1.00 91.62 70 SER A O 1
ATOM 495 N N . PRO A 1 71 ? -2.266 2.121 -14.004 1.00 90.69 71 PRO A N 1
ATOM 496 C CA . PRO A 1 71 ? -2.621 0.727 -13.754 1.00 90.69 71 PRO A CA 1
ATOM 497 C C . PRO A 1 71 ? -1.382 -0.135 -13.477 1.00 90.69 71 PRO A C 1
ATOM 499 O O . PRO A 1 71 ? -1.469 -1.092 -12.709 1.00 90.69 71 PRO A O 1
ATOM 502 N N . ALA A 1 72 ? -0.226 0.224 -14.047 1.00 90.50 72 ALA A N 1
ATOM 503 C CA . ALA A 1 72 ? 1.045 -0.451 -13.796 1.00 90.50 72 ALA A CA 1
ATOM 504 C C . ALA A 1 72 ? 1.478 -0.294 -12.329 1.00 90.50 72 ALA A C 1
ATOM 506 O O . ALA A 1 72 ? 1.805 -1.289 -11.681 1.00 90.50 72 ALA A O 1
ATOM 507 N N . ALA A 1 73 ? 1.367 0.922 -11.773 1.00 90.44 73 ALA A N 1
ATOM 508 C CA . ALA A 1 73 ? 1.629 1.195 -10.357 1.00 90.44 73 ALA A CA 1
ATOM 509 C C . ALA A 1 73 ? 0.767 0.330 -9.443 1.00 90.44 73 ALA A C 1
ATOM 511 O O . ALA A 1 73 ? 1.262 -0.320 -8.522 1.00 90.44 73 ALA A O 1
ATOM 512 N N . TYR A 1 74 ? -0.533 0.292 -9.736 1.00 91.50 74 TYR A N 1
ATOM 513 C CA . TYR A 1 74 ? -1.486 -0.482 -8.959 1.00 91.50 74 TYR A CA 1
ATOM 514 C C . TYR A 1 74 ? -1.203 -1.987 -9.033 1.00 91.50 74 TYR A C 1
ATOM 516 O O . TYR A 1 74 ? -1.167 -2.670 -8.006 1.00 91.50 74 TYR A O 1
ATOM 524 N N . ALA A 1 75 ? -0.962 -2.519 -10.233 1.00 92.25 75 ALA A N 1
ATOM 525 C CA . ALA A 1 75 ? -0.656 -3.931 -10.433 1.00 92.25 75 ALA A CA 1
ATOM 526 C C . ALA A 1 75 ? 0.628 -4.346 -9.701 1.00 92.25 75 ALA A C 1
ATOM 528 O O . ALA A 1 75 ? 0.643 -5.367 -9.012 1.00 92.25 75 ALA A O 1
ATOM 529 N N . ALA A 1 76 ? 1.674 -3.530 -9.793 1.00 93.00 76 ALA A N 1
ATOM 530 C CA . ALA A 1 76 ? 2.967 -3.841 -9.214 1.00 93.00 76 ALA A CA 1
ATOM 531 C C . ALA A 1 76 ? 2.957 -3.710 -7.678 1.00 93.00 76 ALA A C 1
ATOM 533 O O . ALA A 1 76 ? 3.376 -4.639 -6.985 1.00 93.00 76 ALA A O 1
ATOM 534 N N . LEU A 1 77 ? 2.365 -2.646 -7.117 1.00 92.25 77 LEU A N 1
ATOM 535 C CA . LEU A 1 77 ? 2.254 -2.499 -5.660 1.00 92.25 77 LEU A CA 1
ATOM 536 C C . LEU A 1 77 ? 1.312 -3.553 -5.057 1.00 92.25 77 LEU A C 1
ATOM 538 O O . LEU A 1 77 ? 1.615 -4.139 -4.019 1.00 92.25 77 LEU A O 1
ATOM 542 N N . SER A 1 78 ? 0.202 -3.873 -5.732 1.00 93.12 78 SER A N 1
ATOM 543 C CA . SER A 1 78 ? -0.682 -4.960 -5.291 1.00 93.12 78 SER A CA 1
ATOM 544 C C . SER A 1 78 ? 0.015 -6.322 -5.304 1.00 93.12 78 SER A C 1
ATOM 546 O O . SER A 1 78 ? -0.251 -7.140 -4.426 1.00 93.12 78 SER A O 1
ATOM 548 N N . ALA A 1 79 ? 0.922 -6.577 -6.253 1.00 93.06 79 ALA A N 1
ATOM 549 C CA . ALA A 1 79 ? 1.725 -7.797 -6.276 1.00 93.06 79 ALA A CA 1
ATOM 550 C C . ALA A 1 79 ? 2.666 -7.888 -5.070 1.00 93.06 79 ALA A C 1
ATOM 552 O O . ALA A 1 79 ? 2.666 -8.920 -4.399 1.00 93.06 79 ALA A O 1
ATOM 553 N N . VAL A 1 80 ? 3.374 -6.804 -4.738 1.00 93.12 80 VAL A N 1
ATOM 554 C CA . VAL A 1 80 ? 4.253 -6.747 -3.556 1.00 93.12 80 VAL A CA 1
ATOM 555 C C . VAL A 1 80 ? 3.459 -6.983 -2.265 1.00 93.12 80 VAL A C 1
ATOM 557 O O . VAL A 1 80 ? 3.829 -7.834 -1.455 1.00 93.12 80 VAL A O 1
ATOM 560 N N . LEU A 1 81 ? 2.305 -6.325 -2.106 1.00 92.31 81 LEU A N 1
ATOM 561 C CA . LEU A 1 81 ? 1.440 -6.488 -0.928 1.00 92.31 81 LEU A CA 1
ATOM 562 C C . LEU A 1 81 ? 0.862 -7.907 -0.799 1.00 92.31 81 LEU A C 1
ATOM 564 O O . LEU A 1 81 ? 0.642 -8.396 0.311 1.00 92.31 81 LEU A O 1
ATOM 568 N N . ARG A 1 82 ? 0.638 -8.622 -1.910 1.00 91.50 82 ARG A N 1
ATOM 569 C CA . ARG A 1 82 ? 0.206 -10.028 -1.852 1.00 91.50 82 ARG A CA 1
ATOM 570 C C . ARG A 1 82 ? 1.269 -10.941 -1.242 1.00 91.50 82 ARG A C 1
ATOM 572 O O . ARG A 1 82 ? 0.882 -11.939 -0.654 1.00 91.50 82 ARG A O 1
ATOM 579 N N . SER A 1 83 ? 2.556 -10.635 -1.323 1.00 88.38 83 SER A N 1
ATOM 580 C CA . SER A 1 83 ? 3.609 -11.410 -0.641 1.00 88.38 83 SER A CA 1
ATOM 581 C C . SER A 1 83 ? 4.057 -10.806 0.696 1.00 88.38 83 SER A C 1
ATOM 583 O O . SER A 1 83 ? 4.817 -11.441 1.422 1.00 88.38 83 SER A O 1
ATOM 585 N N . GLY A 1 84 ? 3.598 -9.594 1.010 1.00 86.94 84 GLY A N 1
ATOM 586 C CA . GLY A 1 84 ? 4.028 -8.797 2.155 1.00 86.94 84 GLY A CA 1
ATOM 587 C C . GLY A 1 84 ? 3.146 -8.894 3.407 1.00 86.94 84 GLY A C 1
ATOM 588 O O . GLY A 1 84 ? 2.309 -9.791 3.549 1.00 86.94 84 GLY A O 1
ATOM 589 N N . GLY A 1 85 ? 3.338 -7.929 4.313 1.00 84.56 85 GLY A N 1
ATOM 590 C CA . GLY A 1 85 ? 2.505 -7.710 5.508 1.00 84.56 85 GLY A CA 1
ATOM 591 C C . GLY A 1 85 ? 3.215 -7.752 6.859 1.00 84.56 85 GLY A C 1
ATOM 592 O O . GLY A 1 85 ? 2.578 -7.545 7.891 1.00 84.56 85 GLY A O 1
ATOM 593 N N . ARG A 1 86 ? 4.531 -7.973 6.878 1.00 87.69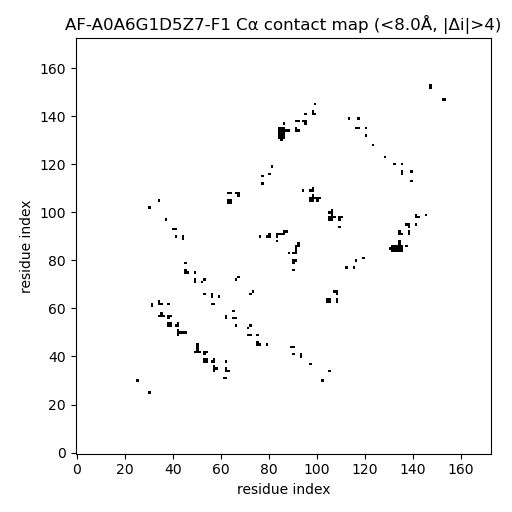 86 ARG A N 1
ATOM 594 C CA . ARG A 1 86 ? 5.340 -7.952 8.108 1.00 87.69 86 ARG A CA 1
ATOM 595 C C . ARG A 1 86 ? 5.667 -6.513 8.528 1.00 87.69 86 ARG A C 1
ATOM 597 O O . ARG A 1 86 ? 5.529 -5.583 7.741 1.00 87.69 86 ARG A O 1
ATOM 604 N N . SER A 1 87 ? 6.107 -6.318 9.772 1.00 86.81 87 SER A N 1
ATOM 605 C CA . SER A 1 87 ? 6.453 -4.980 10.292 1.00 86.81 87 SER A CA 1
ATOM 606 C C . SER A 1 87 ? 7.640 -4.325 9.571 1.00 86.81 87 SER A C 1
ATOM 608 O O . SER A 1 87 ? 7.764 -3.106 9.601 1.00 86.81 87 SER A O 1
ATOM 610 N N . ASP A 1 88 ? 8.518 -5.120 8.966 1.00 87.81 88 ASP A N 1
ATOM 611 C CA . ASP A 1 88 ? 9.705 -4.700 8.217 1.00 87.81 88 ASP A CA 1
ATOM 612 C C . ASP A 1 88 ? 9.444 -4.570 6.706 1.00 87.81 88 ASP A C 1
ATOM 614 O O . ASP A 1 88 ? 10.373 -4.336 5.938 1.00 87.81 88 ASP A O 1
ATOM 618 N N . ASP A 1 89 ? 8.191 -4.722 6.266 1.00 92.19 89 ASP A N 1
ATOM 619 C CA . ASP A 1 89 ? 7.827 -4.631 4.857 1.00 92.19 89 ASP A CA 1
ATOM 620 C C . ASP A 1 89 ? 7.895 -3.169 4.362 1.00 92.19 89 ASP A C 1
ATOM 622 O O . ASP A 1 89 ? 7.110 -2.320 4.817 1.00 92.19 89 ASP A O 1
ATOM 626 N N . PRO A 1 90 ? 8.789 -2.854 3.406 1.00 93.06 90 PRO A N 1
ATOM 627 C CA . PRO A 1 90 ? 8.953 -1.497 2.902 1.00 93.06 90 PRO A CA 1
ATOM 628 C C . PRO A 1 90 ? 7.692 -0.963 2.210 1.00 93.06 90 PRO A C 1
ATOM 630 O O . PRO A 1 90 ? 7.433 0.238 2.284 1.00 93.06 90 PRO A O 1
ATOM 633 N N . ALA A 1 91 ? 6.862 -1.821 1.604 1.00 93.19 91 ALA A N 1
ATOM 634 C CA . ALA A 1 91 ? 5.606 -1.396 0.987 1.00 93.19 91 ALA A CA 1
ATOM 635 C C . ALA A 1 91 ? 4.576 -0.964 2.043 1.00 93.19 91 ALA A C 1
ATOM 637 O O . ALA A 1 91 ? 3.879 0.037 1.863 1.00 93.19 91 ALA A O 1
ATOM 638 N N . CYS A 1 92 ? 4.519 -1.669 3.178 1.00 93.62 92 CYS A N 1
ATOM 639 C CA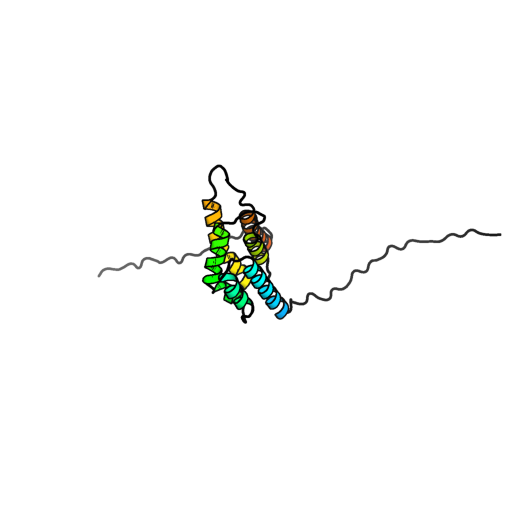 . CYS A 1 92 ? 3.671 -1.287 4.310 1.00 93.62 92 CYS A CA 1
ATOM 640 C C . CYS A 1 92 ? 4.144 0.029 4.940 1.00 93.62 92 CYS A C 1
ATOM 642 O O . CYS A 1 92 ? 3.327 0.902 5.236 1.00 93.62 92 CYS A O 1
ATOM 644 N N . HIS A 1 93 ? 5.459 0.205 5.092 1.00 93.75 93 HIS A N 1
ATOM 645 C CA . HIS A 1 93 ? 6.042 1.444 5.607 1.00 93.75 93 HIS A CA 1
ATOM 646 C C . HIS A 1 93 ? 5.797 2.632 4.667 1.00 93.75 93 HIS A C 1
ATOM 648 O O . HIS A 1 93 ? 5.443 3.727 5.113 1.00 93.75 93 HIS A O 1
ATOM 654 N N . TRP A 1 94 ? 5.921 2.413 3.355 1.00 94.62 94 TRP A N 1
ATOM 655 C CA . TRP A 1 94 ? 5.582 3.418 2.355 1.00 94.62 94 TRP A CA 1
ATOM 656 C C . TRP A 1 94 ? 4.108 3.823 2.455 1.00 94.62 94 TRP A C 1
ATOM 658 O O . TRP A 1 94 ? 3.820 5.014 2.573 1.00 94.62 94 TRP A O 1
ATOM 668 N N . LEU A 1 95 ? 3.176 2.861 2.505 1.00 93.94 95 LEU A N 1
ATOM 669 C CA . LEU A 1 95 ? 1.744 3.143 2.671 1.00 93.94 95 LEU A CA 1
ATOM 670 C C . LEU A 1 95 ? 1.453 3.930 3.952 1.00 93.94 95 LEU A C 1
ATOM 672 O O . LEU A 1 95 ? 0.717 4.914 3.905 1.00 93.94 95 LEU A O 1
ATOM 676 N N . TYR A 1 96 ? 2.052 3.532 5.076 1.00 93.25 96 TYR A N 1
ATOM 677 C CA . TYR A 1 96 ? 1.903 4.222 6.356 1.00 93.25 96 TYR A CA 1
ATOM 678 C C . TYR A 1 96 ? 2.302 5.702 6.247 1.00 93.25 96 TYR A C 1
ATOM 680 O O . TYR A 1 96 ? 1.502 6.584 6.560 1.00 93.25 96 TYR A O 1
ATOM 688 N N . ASN A 1 97 ? 3.498 5.991 5.729 1.00 92.31 97 ASN A N 1
ATOM 689 C CA . ASN A 1 97 ? 3.975 7.370 5.582 1.00 92.31 97 ASN A CA 1
ATOM 690 C C . ASN A 1 97 ? 3.127 8.176 4.591 1.00 92.31 97 ASN A C 1
ATOM 692 O O . ASN A 1 97 ? 2.830 9.346 4.827 1.00 92.31 97 ASN A O 1
ATOM 696 N N . THR A 1 98 ? 2.690 7.534 3.508 1.00 92.50 98 THR A N 1
ATOM 697 C CA . THR A 1 98 ? 1.866 8.149 2.461 1.00 92.50 98 THR A CA 1
ATOM 698 C C . THR A 1 98 ? 0.488 8.552 2.995 1.00 92.50 98 THR A C 1
ATOM 700 O O . THR A 1 98 ? -0.014 9.627 2.672 1.00 92.50 98 THR A O 1
ATOM 703 N N . LEU A 1 99 ? -0.109 7.748 3.882 1.00 90.62 99 LEU A N 1
ATOM 704 C CA . LEU A 1 99 ? -1.387 8.060 4.534 1.00 90.62 99 LEU A CA 1
ATOM 705 C C . LEU A 1 99 ? -1.296 9.229 5.522 1.00 90.62 99 LEU A C 1
ATOM 707 O O . LEU A 1 99 ? -2.279 9.949 5.703 1.00 90.62 99 LEU A O 1
ATOM 711 N N . LEU A 1 100 ? -0.135 9.416 6.153 1.00 89.25 100 LEU A N 1
ATOM 712 C CA . LEU A 1 100 ? 0.135 10.524 7.073 1.00 89.25 100 LEU A CA 1
ATOM 713 C C . LEU A 1 100 ? 0.534 11.819 6.349 1.00 89.25 100 LEU A C 1
ATOM 715 O O . LEU A 1 100 ? 0.628 12.867 6.990 1.00 89.25 100 LEU A O 1
ATOM 719 N N . SER A 1 101 ? 0.757 11.766 5.033 1.00 88.62 101 SER A N 1
ATOM 720 C CA . SER A 1 101 ? 1.125 12.935 4.240 1.00 88.62 101 SER A CA 1
ATOM 721 C C . SER A 1 101 ? 0.030 14.016 4.279 1.00 88.62 101 SER A C 1
ATOM 723 O O . SER A 1 101 ? -1.170 13.696 4.246 1.00 88.62 101 SER A O 1
ATOM 725 N N . PRO A 1 102 ? 0.409 15.310 4.321 1.00 84.94 102 PRO A N 1
ATOM 726 C CA . PRO A 1 102 ? -0.549 16.407 4.219 1.00 84.94 102 PRO A CA 1
ATOM 727 C C . PRO A 1 102 ? -1.242 16.458 2.849 1.00 84.94 102 PRO A C 1
ATOM 729 O O . PRO A 1 102 ? -2.371 16.946 2.776 1.00 84.94 102 PRO A O 1
ATOM 732 N N . ASP A 1 103 ? -0.616 15.930 1.789 1.00 87.94 103 ASP A N 1
ATOM 733 C CA . ASP A 1 103 ? -1.172 15.954 0.433 1.00 87.94 103 ASP A CA 1
ATOM 734 C C . ASP A 1 103 ? -2.408 15.031 0.316 1.00 87.94 103 ASP A C 1
ATOM 736 O O . ASP A 1 103 ? -2.293 13.806 0.464 1.00 87.94 103 ASP A O 1
ATOM 740 N N . PRO A 1 104 ? -3.608 15.586 0.045 1.00 87.88 104 PRO A N 1
ATOM 741 C CA . PRO A 1 104 ? -4.825 14.797 -0.092 1.00 87.88 104 PRO A CA 1
ATOM 742 C C . PRO A 1 104 ? -4.814 13.858 -1.303 1.00 87.88 104 PRO A C 1
ATOM 744 O O . PRO A 1 104 ? -5.393 12.776 -1.200 1.00 87.88 104 PRO A O 1
ATOM 747 N N . ASP A 1 105 ? -4.178 14.230 -2.420 1.00 89.69 105 ASP A N 1
ATOM 748 C CA . ASP A 1 105 ? -4.128 13.389 -3.623 1.00 89.69 105 ASP A CA 1
ATOM 749 C C . ASP A 1 105 ? -3.249 12.158 -3.361 1.00 89.69 105 ASP A C 1
ATOM 751 O O . ASP A 1 105 ? -3.611 11.032 -3.706 1.00 89.69 105 ASP A O 1
ATOM 755 N N . LEU A 1 106 ? -2.120 12.358 -2.679 1.00 89.19 106 LEU A N 1
ATOM 756 C CA . LEU A 1 106 ? -1.212 11.279 -2.303 1.00 89.19 106 LEU A CA 1
ATOM 757 C C . LEU A 1 106 ? -1.841 10.349 -1.248 1.00 89.19 106 LEU A C 1
ATOM 759 O O . LEU A 1 106 ? -1.772 9.124 -1.367 1.00 89.19 106 LEU A O 1
ATOM 763 N N . ARG A 1 107 ? -2.541 10.914 -0.255 1.00 91.56 107 ARG A N 1
ATOM 764 C CA . ARG A 1 107 ? -3.303 10.123 0.723 1.00 91.56 107 ARG A CA 1
ATOM 765 C C . ARG A 1 107 ? -4.416 9.319 0.053 1.00 91.56 107 ARG A C 1
ATOM 767 O O . ARG A 1 107 ? -4.624 8.160 0.408 1.00 91.56 107 ARG A O 1
ATOM 774 N N . LEU A 1 108 ? -5.110 9.897 -0.930 1.00 91.06 108 LEU A N 1
ATOM 775 C CA . LEU A 1 108 ? -6.117 9.189 -1.722 1.00 91.06 108 LEU A CA 1
ATOM 776 C C . LEU A 1 108 ? -5.497 8.013 -2.492 1.00 91.06 108 LEU A C 1
ATOM 778 O O . LEU A 1 108 ? -6.094 6.937 -2.534 1.00 91.06 108 LEU A O 1
ATOM 782 N N . ALA A 1 109 ? -4.287 8.192 -3.031 1.00 89.38 109 ALA A N 1
ATOM 783 C CA . ALA A 1 109 ? -3.526 7.127 -3.676 1.00 89.38 109 ALA A CA 1
ATOM 784 C C . ALA A 1 109 ? -3.280 5.936 -2.748 1.00 89.38 109 ALA A C 1
ATOM 786 O O . ALA A 1 109 ? -3.555 4.801 -3.128 1.00 89.38 109 ALA A O 1
ATOM 787 N N . ALA A 1 110 ? -2.843 6.186 -1.512 1.00 91.25 110 ALA A N 1
ATOM 788 C CA . ALA A 1 110 ? -2.657 5.122 -0.529 1.00 91.25 110 ALA A CA 1
ATOM 789 C C . ALA A 1 110 ? -3.984 4.489 -0.073 1.00 91.25 110 ALA A C 1
ATOM 791 O O . ALA A 1 110 ? -4.069 3.269 0.071 1.00 91.25 110 ALA A O 1
ATOM 792 N N . LEU A 1 111 ? -5.043 5.290 0.105 1.00 91.50 111 LEU A N 1
ATOM 793 C CA . LEU A 1 111 ? -6.369 4.794 0.496 1.00 91.50 111 LEU A CA 1
ATOM 794 C C . LEU A 1 111 ? -6.977 3.836 -0.539 1.00 91.50 111 LEU A C 1
ATOM 796 O O . LEU A 1 111 ? -7.707 2.924 -0.152 1.00 91.50 111 LEU A O 1
ATOM 800 N N . ALA A 1 112 ? -6.641 3.969 -1.826 1.00 90.75 112 ALA A N 1
ATOM 801 C CA . ALA A 1 112 ? -7.075 3.027 -2.861 1.00 90.75 112 ALA A CA 1
ATOM 8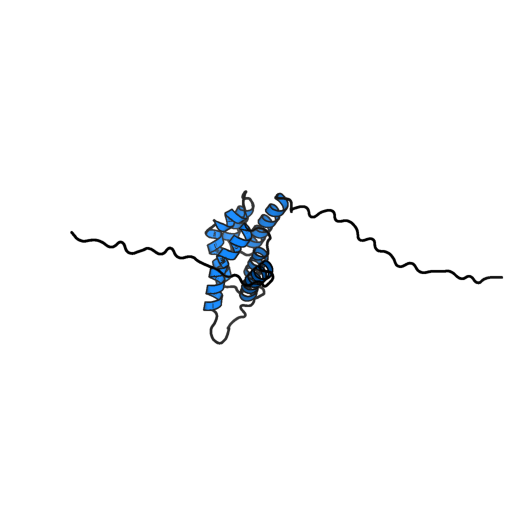02 C C . ALA A 1 112 ? -6.585 1.584 -2.608 1.00 90.75 112 ALA A C 1
ATOM 804 O O . ALA A 1 112 ? -7.248 0.623 -3.002 1.00 90.75 112 ALA A O 1
ATOM 805 N N . PHE A 1 113 ? -5.460 1.414 -1.903 1.00 91.19 113 PHE A N 1
ATOM 806 C CA . PHE A 1 113 ? -4.930 0.103 -1.520 1.00 91.19 113 PHE A CA 1
ATOM 807 C C . PHE A 1 113 ? -5.490 -0.409 -0.192 1.00 91.19 113 PHE A C 1
ATOM 809 O O . PHE A 1 113 ? -5.314 -1.584 0.115 1.00 91.19 113 PHE A O 1
ATOM 816 N N . LEU A 1 114 ? -6.206 0.417 0.577 1.00 91.62 114 LEU A N 1
ATOM 817 C CA . LEU A 1 114 ? -6.742 0.030 1.883 1.00 91.62 114 LEU A CA 1
ATOM 818 C C . LEU A 1 114 ? -7.749 -1.121 1.774 1.00 91.62 114 LEU A C 1
ATOM 820 O O . LEU A 1 114 ? -7.741 -2.027 2.602 1.00 91.62 114 LEU A O 1
ATOM 824 N N . LEU A 1 115 ? -8.585 -1.104 0.731 1.00 88.31 115 LEU A N 1
ATOM 825 C CA . LEU A 1 115 ? -9.574 -2.155 0.478 1.00 88.31 115 LEU A CA 1
ATOM 826 C C . LEU A 1 115 ? -8.911 -3.488 0.097 1.00 88.31 115 LEU A C 1
ATOM 828 O O . LEU A 1 115 ? -9.362 -4.558 0.497 1.00 88.31 115 LEU A O 1
ATOM 832 N N . LEU A 1 116 ? -7.806 -3.422 -0.648 1.00 91.50 116 LEU A N 1
ATOM 833 C CA . LEU A 1 116 ? -6.990 -4.595 -0.948 1.00 91.50 116 LEU A CA 1
ATOM 834 C C . LEU A 1 116 ? -6.311 -5.113 0.326 1.00 91.50 116 LEU A C 1
ATOM 836 O O . LEU A 1 116 ? -6.335 -6.312 0.590 1.00 91.50 116 LEU A O 1
ATOM 840 N N . LEU A 1 117 ? -5.740 -4.210 1.126 1.00 92.69 117 LEU A N 1
ATOM 841 C CA . LEU A 1 117 ? -5.053 -4.534 2.371 1.00 92.69 117 LEU A CA 1
ATOM 842 C C . LEU A 1 117 ? -5.991 -5.218 3.368 1.00 92.69 117 LEU A C 1
ATOM 844 O O . LEU A 1 117 ? -5.630 -6.244 3.935 1.00 92.69 117 LEU A O 1
ATOM 848 N N . SER A 1 118 ? -7.208 -4.694 3.544 1.00 92.75 118 SER A N 1
ATOM 849 C CA . SER A 1 118 ? -8.210 -5.282 4.435 1.00 92.75 118 SER A CA 1
ATOM 850 C C . SER A 1 118 ? -8.656 -6.659 3.950 1.00 92.75 118 SER A C 1
ATOM 852 O O . SER A 1 118 ? -8.740 -7.585 4.753 1.00 92.75 118 SER A O 1
ATOM 854 N N . SER A 1 119 ? -8.858 -6.838 2.640 1.00 92.81 119 SER A N 1
ATOM 855 C CA . SER A 1 119 ? -9.178 -8.147 2.067 1.00 92.81 119 SER A CA 1
ATOM 856 C C . SER A 1 119 ? -8.049 -9.159 2.276 1.00 92.81 119 SER A C 1
ATOM 858 O O . SER A 1 119 ? -8.329 -10.302 2.631 1.00 92.81 119 SER A O 1
ATOM 860 N N . LEU A 1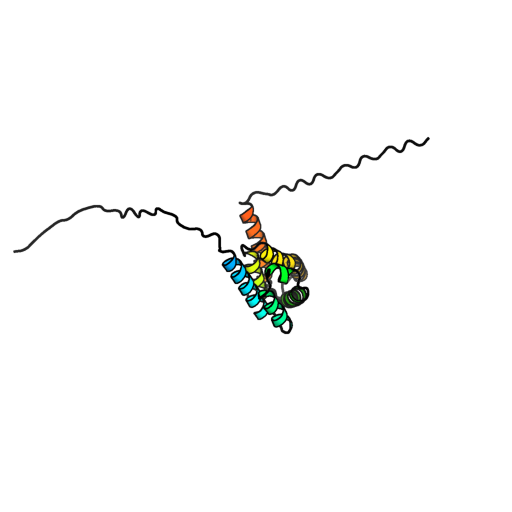 120 ? -6.788 -8.766 2.067 1.00 91.44 120 LEU A N 1
ATOM 861 C CA . LEU A 1 120 ? -5.628 -9.641 2.272 1.00 91.44 120 LEU A CA 1
ATOM 862 C C . LEU A 1 120 ? -5.413 -9.966 3.750 1.00 91.44 120 LEU A C 1
ATOM 864 O O . LEU A 1 120 ? -5.081 -11.104 4.075 1.00 91.44 120 LEU A O 1
ATOM 868 N N . TYR A 1 121 ? -5.622 -8.986 4.629 1.00 90.88 121 TYR A N 1
ATOM 869 C CA . TYR A 1 121 ? -5.586 -9.170 6.072 1.00 90.88 121 TYR A CA 1
ATOM 870 C C . TYR A 1 121 ? -6.629 -10.208 6.496 1.00 90.88 121 TYR A C 1
ATOM 872 O O . TYR A 1 121 ? -6.260 -11.249 7.027 1.00 90.88 121 TYR A O 1
ATOM 880 N N . LEU A 1 122 ? -7.907 -10.004 6.153 1.00 90.06 122 LEU A N 1
ATOM 881 C CA . LEU A 1 122 ? -8.994 -10.927 6.503 1.00 90.06 122 LEU A CA 1
ATOM 882 C C . LEU A 1 122 ? -8.813 -12.329 5.906 1.00 90.06 122 LEU A C 1
ATOM 884 O O . LEU A 1 122 ? -9.088 -13.314 6.583 1.00 90.06 122 LEU A O 1
ATOM 888 N N . LEU A 1 123 ? -8.319 -12.443 4.669 1.00 89.69 123 LEU A N 1
ATOM 889 C CA . LEU A 1 123 ? -8.059 -13.745 4.045 1.00 89.69 123 LEU A CA 1
ATOM 890 C C . LEU A 1 123 ? -6.966 -14.537 4.778 1.00 89.69 123 LEU A C 1
ATOM 892 O O . LEU A 1 123 ? -6.961 -15.766 4.760 1.00 89.69 123 LEU A O 1
ATOM 896 N N . ARG A 1 124 ? -6.032 -13.833 5.421 1.00 86.31 124 ARG A N 1
ATOM 897 C CA . ARG A 1 124 ? -4.928 -14.417 6.189 1.00 86.31 124 ARG A CA 1
ATOM 898 C C . ARG A 1 124 ? -5.232 -14.574 7.672 1.00 86.31 124 ARG A C 1
ATOM 900 O O . ARG A 1 124 ? -4.346 -15.006 8.404 1.00 86.31 124 ARG A O 1
ATOM 907 N N . LEU A 1 125 ? -6.471 -14.324 8.096 1.00 80.00 125 LEU A N 1
ATOM 908 C CA . LEU A 1 125 ? -6.969 -14.670 9.426 1.00 80.00 125 LEU A CA 1
ATOM 909 C C . LEU A 1 125 ? -7.617 -16.083 9.426 1.00 80.00 125 LEU A C 1
ATOM 911 O O . LEU A 1 125 ? -8.812 -16.209 9.168 1.00 80.00 125 LEU A O 1
ATOM 915 N N . PRO A 1 126 ? -6.865 -17.165 9.722 1.00 70.31 126 PRO A N 1
ATOM 916 C CA . PRO A 1 126 ? -7.419 -18.387 10.341 1.00 70.31 126 PRO A CA 1
ATOM 917 C C . PRO A 1 126 ? -6.778 -18.684 11.721 1.00 70.31 126 PRO A C 1
ATOM 919 O O . PRO A 1 126 ? -5.804 -18.025 12.074 1.00 70.31 126 PRO A O 1
ATOM 922 N N . PRO A 1 127 ? -7.285 -19.654 12.525 1.00 66.50 127 PRO A N 1
ATOM 923 C CA . PRO A 1 127 ? -7.142 -19.697 13.998 1.00 66.50 127 PRO A CA 1
ATOM 924 C C 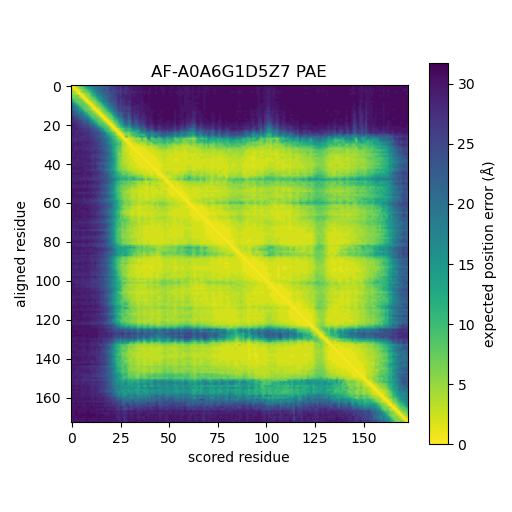. PRO A 1 127 ? -5.712 -19.737 14.572 1.00 66.50 127 PRO A C 1
ATOM 926 O O . PRO A 1 127 ? -5.540 -19.552 15.773 1.00 66.50 127 PRO A O 1
ATOM 929 N N . VAL A 1 128 ? -4.692 -19.946 13.739 1.00 60.12 128 VAL A N 1
ATOM 930 C CA . VAL A 1 128 ? -3.274 -19.763 14.064 1.00 60.12 128 VAL A CA 1
ATOM 931 C C . VAL A 1 128 ? -2.639 -18.988 12.911 1.00 60.12 128 VAL A C 1
ATOM 933 O O . VAL A 1 128 ? -2.638 -19.461 11.775 1.00 60.12 128 VAL A O 1
ATOM 936 N N . LEU A 1 129 ? -2.115 -17.795 13.201 1.00 66.12 129 LEU A N 1
ATOM 937 C CA . LEU A 1 129 ? -1.505 -16.909 12.210 1.00 66.12 129 LEU A CA 1
ATOM 938 C C . LEU A 1 129 ? -0.105 -17.448 11.840 1.00 66.12 129 LEU A C 1
ATOM 940 O O . LEU A 1 129 ? 0.773 -17.468 12.705 1.00 66.12 129 LEU A O 1
ATOM 944 N N . PRO A 1 130 ? 0.145 -17.896 10.595 1.00 61.53 130 PRO A N 1
ATOM 945 C CA . PRO A 1 130 ? 1.437 -18.478 10.211 1.00 61.53 130 PRO A CA 1
ATOM 946 C C . PRO A 1 130 ? 2.570 -17.438 10.144 1.00 61.53 130 PRO A C 1
ATOM 948 O O . PRO A 1 130 ? 3.745 -17.796 10.183 1.00 61.53 130 PRO A O 1
ATOM 951 N N . SER A 1 131 ? 2.234 -16.150 10.052 1.00 69.75 131 SER A N 1
ATOM 952 C CA . SER A 1 131 ? 3.173 -15.029 10.022 1.00 69.75 131 SER A CA 1
ATOM 953 C C . SER A 1 131 ? 2.526 -13.772 10.609 1.00 69.75 131 SER A C 1
ATOM 955 O O . SER A 1 131 ? 1.323 -13.562 10.480 1.00 69.75 131 SER A O 1
ATOM 957 N N . SER A 1 132 ? 3.320 -12.930 11.277 1.00 81.44 132 SER A N 1
ATOM 958 C CA . SER A 1 132 ? 2.831 -11.661 11.833 1.00 81.44 132 SER A CA 1
ATOM 959 C C . SER A 1 132 ? 2.443 -10.694 10.708 1.00 81.44 132 SER A C 1
ATOM 961 O O . SER A 1 132 ? 3.285 -10.358 9.873 1.00 81.44 132 SER A O 1
ATOM 963 N N . LEU A 1 133 ? 1.187 -10.233 10.714 1.00 89.69 133 LEU A N 1
ATOM 964 C CA . LEU A 1 133 ? 0.636 -9.229 9.789 1.00 89.69 133 LEU A CA 1
ATOM 965 C C . LEU A 1 133 ? 0.725 -7.800 10.353 1.00 89.69 133 LEU A C 1
ATOM 967 O O . LEU A 1 133 ? -0.038 -6.914 9.964 1.00 89.69 133 LEU A O 1
ATOM 971 N N . SER A 1 134 ? 1.659 -7.569 11.280 1.00 91.25 134 SER A N 1
ATOM 972 C CA . SER A 1 134 ? 1.788 -6.308 12.017 1.00 91.25 134 SER A CA 1
ATOM 973 C C . SER A 1 134 ? 1.968 -5.082 11.107 1.00 91.25 134 SER A C 1
ATOM 975 O O . SER A 1 134 ? 1.514 -3.995 11.459 1.00 91.25 134 SER A O 1
ATOM 977 N N . GLY A 1 135 ? 2.545 -5.242 9.909 1.00 92.38 135 GLY A N 1
ATOM 978 C CA . GLY A 1 135 ? 2.639 -4.155 8.929 1.00 92.38 135 GLY A CA 1
ATOM 979 C C . GLY A 1 135 ? 1.268 -3.714 8.410 1.00 92.38 135 GLY A C 1
ATOM 980 O O . GLY A 1 135 ? 0.988 -2.519 8.327 1.00 92.38 135 GLY A O 1
ATOM 981 N N . PHE A 1 136 ? 0.373 -4.666 8.127 1.00 93.50 136 PHE A N 1
ATOM 982 C CA . PHE A 1 136 ? -1.000 -4.360 7.711 1.00 93.50 136 PHE A CA 1
ATOM 983 C C . PHE A 1 136 ? -1.811 -3.745 8.849 1.00 93.50 136 PHE A C 1
ATOM 985 O O . PHE A 1 136 ? -2.523 -2.763 8.638 1.00 93.50 136 PHE A O 1
ATOM 992 N N . GLU A 1 137 ? -1.670 -4.284 10.060 1.00 93.19 137 GLU A N 1
ATOM 993 C CA . GLU A 1 137 ? -2.325 -3.755 11.258 1.00 93.19 137 GLU A CA 1
ATOM 994 C C . GLU A 1 137 ? -1.896 -2.314 11.540 1.00 93.19 137 GLU A C 1
ATOM 996 O O . GLU A 1 137 ? -2.749 -1.469 11.802 1.00 93.19 137 GLU A O 1
ATOM 1001 N N . ALA A 1 138 ? -0.601 -2.004 11.418 1.00 93.75 138 ALA A N 1
ATOM 1002 C CA . ALA A 1 138 ? -0.080 -0.654 11.604 1.00 93.75 138 ALA A CA 1
ATOM 1003 C C . ALA A 1 138 ? -0.685 0.338 10.601 1.00 93.75 138 ALA A C 1
ATOM 1005 O O . ALA A 1 138 ? -1.081 1.436 10.988 1.00 93.75 138 ALA A O 1
ATOM 1006 N N . VAL A 1 139 ? -0.816 -0.052 9.328 1.00 94.62 139 VAL A N 1
ATOM 1007 C CA . VAL A 1 139 ? -1.446 0.781 8.291 1.00 94.62 139 VAL A CA 1
ATOM 1008 C C . VAL A 1 139 ? -2.936 0.999 8.584 1.00 94.62 139 VAL A C 1
ATOM 1010 O O . VAL A 1 139 ? -3.406 2.137 8.550 1.00 94.62 139 VAL A O 1
ATOM 1013 N N . LEU A 1 140 ? -3.682 -0.056 8.927 1.00 93.44 140 LEU A N 1
ATOM 1014 C CA . LEU A 1 140 ? -5.104 0.051 9.286 1.00 93.44 140 LEU A CA 1
ATOM 1015 C C . LEU A 1 140 ? -5.310 0.927 10.532 1.00 93.44 140 LEU A C 1
ATOM 1017 O O . LEU A 1 140 ? -6.179 1.804 10.552 1.00 93.44 140 LEU A O 1
ATOM 1021 N N . LEU A 1 141 ? -4.474 0.732 11.553 1.00 93.56 141 LEU A N 1
ATOM 1022 C CA . LEU A 1 141 ? -4.501 1.508 12.786 1.00 93.56 141 LEU A CA 1
ATOM 1023 C C . LEU A 1 141 ? -4.129 2.973 12.542 1.00 93.56 141 LEU A C 1
ATOM 1025 O O . LEU A 1 141 ? -4.706 3.855 13.180 1.00 93.56 141 LEU A O 1
ATOM 1029 N N . ALA A 1 142 ? -3.214 3.252 11.611 1.00 92.81 142 ALA A N 1
ATOM 1030 C CA . ALA A 1 142 ? -2.860 4.609 11.212 1.00 92.81 142 ALA A CA 1
ATOM 1031 C C . ALA A 1 142 ? -4.061 5.352 10.623 1.00 92.81 142 ALA A C 1
ATOM 1033 O O . ALA A 1 142 ? -4.344 6.472 11.046 1.00 92.81 142 ALA A O 1
ATOM 1034 N N . VAL A 1 143 ? -4.805 4.714 9.710 1.00 92.25 143 VAL A N 1
ATOM 1035 C CA . VAL A 1 143 ? -6.021 5.298 9.119 1.00 92.25 143 VAL A CA 1
ATOM 1036 C C . VAL A 1 143 ? -7.070 5.564 10.192 1.00 92.25 143 VAL A C 1
ATOM 1038 O O . VAL A 1 143 ? -7.595 6.675 10.274 1.00 92.25 143 VAL A O 1
ATOM 1041 N N . TYR A 1 144 ? -7.340 4.573 11.043 1.00 91.06 144 TYR A N 1
ATOM 1042 C CA . TYR A 1 144 ? -8.290 4.724 12.142 1.00 91.06 144 TYR A CA 1
ATOM 1043 C C . TYR A 1 144 ? -7.886 5.864 13.084 1.00 91.06 144 TYR A C 1
ATOM 1045 O O . TYR A 1 144 ? -8.693 6.731 13.408 1.00 91.06 144 TYR A O 1
ATOM 1053 N N . SER A 1 145 ? -6.615 5.910 13.484 1.00 90.44 145 SER A N 1
ATOM 1054 C CA . SER A 1 145 ? -6.091 6.934 14.390 1.00 90.44 145 SER A CA 1
ATOM 1055 C C . SER A 1 145 ? -6.128 8.324 13.765 1.00 90.44 145 SER A C 1
ATOM 1057 O O . SER A 1 145 ? -6.429 9.297 14.454 1.00 90.44 145 SER A O 1
ATOM 1059 N N . PHE A 1 146 ? -5.817 8.435 12.473 1.00 89.06 146 PHE A N 1
ATOM 1060 C CA . PHE A 1 146 ? -5.909 9.685 11.727 1.00 89.06 146 PHE A CA 1
ATOM 1061 C C . PHE A 1 146 ? -7.350 10.203 11.702 1.00 89.06 146 PHE A C 1
ATOM 1063 O O . PHE A 1 146 ? -7.598 11.370 12.002 1.00 89.06 146 PHE A O 1
ATOM 1070 N N . GLU A 1 147 ? -8.310 9.326 11.417 1.00 87.88 147 GLU A N 1
ATOM 1071 C CA . GLU A 1 147 ? -9.725 9.680 11.377 1.00 87.88 147 GLU A CA 1
ATOM 1072 C C . GLU A 1 147 ? -10.276 10.050 12.764 1.00 87.88 147 GLU A C 1
ATOM 1074 O O . GLU A 1 147 ? -10.897 11.106 12.921 1.00 87.88 147 GLU A O 1
ATOM 1079 N N . ALA A 1 148 ? -9.941 9.266 13.792 1.00 88.31 148 ALA A N 1
ATOM 1080 C CA . ALA A 1 148 ? -10.339 9.526 15.171 1.00 88.31 148 ALA A CA 1
ATOM 1081 C C . ALA A 1 148 ? -9.788 10.867 15.689 1.00 88.31 148 ALA A C 1
ATOM 1083 O O . ALA A 1 148 ? -10.506 11.630 16.347 1.00 88.31 148 ALA A O 1
ATOM 1084 N N . LYS A 1 149 ? -8.529 11.192 15.349 1.00 88.25 149 LYS A N 1
ATOM 1085 C CA . LYS A 1 149 ? -7.904 12.491 15.652 1.00 88.25 149 LYS A CA 1
ATOM 1086 C C . LYS A 1 149 ? -8.598 13.634 14.923 1.00 88.25 149 LYS A C 1
ATOM 1088 O O . LYS A 1 149 ? -8.905 14.644 15.552 1.00 88.25 149 LYS A O 1
ATOM 1093 N N . ASN A 1 150 ? -8.895 13.465 13.633 1.00 85.50 150 ASN A N 1
ATOM 1094 C CA . ASN A 1 150 ? -9.603 14.471 12.840 1.00 85.50 150 ASN A CA 1
ATOM 1095 C C . ASN A 1 150 ? -10.989 14.798 13.429 1.00 85.50 150 ASN A C 1
ATOM 1097 O O . ASN A 1 150 ? -11.477 15.919 13.318 1.00 85.50 150 ASN A O 1
ATOM 1101 N N . ARG A 1 151 ? -11.605 13.834 14.121 1.00 84.69 151 ARG A N 1
ATOM 1102 C CA . ARG A 1 151 ? -12.894 14.000 14.803 1.00 84.69 151 ARG A CA 1
ATOM 1103 C C . ARG A 1 151 ? -12.800 14.533 16.229 1.00 84.69 151 ARG A C 1
ATOM 1105 O O . ARG A 1 151 ? -13.839 14.776 16.837 1.00 84.69 151 ARG A O 1
ATOM 1112 N N . GLN A 1 152 ? -11.599 14.698 16.787 1.00 84.38 152 GLN A N 1
ATOM 1113 C CA . GLN A 1 152 ? -11.397 15.072 18.196 1.00 84.38 152 GLN A CA 1
ATOM 1114 C C . GLN A 1 152 ? -12.162 14.150 19.172 1.00 84.38 152 GLN A C 1
ATOM 1116 O O . GLN A 1 152 ? -12.646 14.600 20.207 1.00 84.38 152 GLN A O 1
ATOM 1121 N N . GLY A 1 153 ? -12.342 12.873 18.813 1.00 77.38 153 GLY A N 1
ATOM 1122 C CA . GLY A 1 153 ? -13.132 11.917 19.600 1.00 77.38 153 GLY A CA 1
ATOM 1123 C C . GLY A 1 153 ? -14.657 12.085 19.523 1.00 77.38 153 GLY A C 1
ATOM 1124 O O . GLY A 1 153 ? -15.371 11.425 20.274 1.00 77.38 153 GLY A O 1
ATOM 1125 N N . LYS A 1 154 ? -15.186 12.936 18.632 1.00 82.81 154 LYS A N 1
ATOM 1126 C CA . LYS A 1 154 ? -16.636 13.102 18.443 1.00 82.81 154 LYS A CA 1
ATOM 1127 C C . LYS A 1 154 ? -17.195 12.010 17.515 1.00 82.81 154 LYS A C 1
ATOM 1129 O O . LYS A 1 154 ? -16.639 11.797 16.434 1.00 82.81 154 LYS A O 1
ATOM 1134 N N . PRO A 1 155 ? -18.300 11.334 17.880 1.00 80.00 155 PRO A N 1
ATOM 1135 C CA . PRO A 1 155 ? -18.943 10.369 16.993 1.00 80.00 155 PRO A CA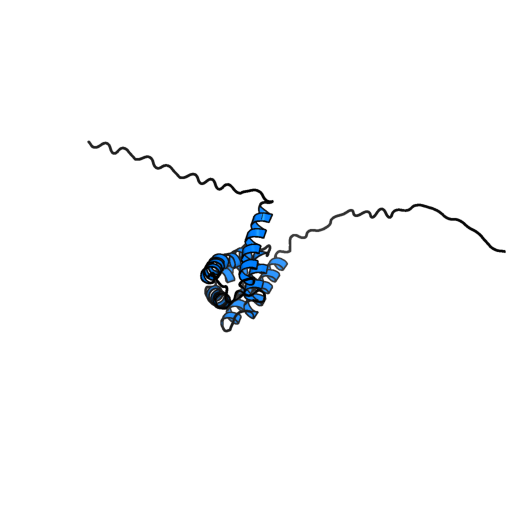 1
ATOM 1136 C C . PRO A 1 155 ? -19.552 11.075 15.772 1.00 80.00 155 PRO A C 1
ATOM 1138 O O . PRO A 1 155 ? -20.095 12.174 15.889 1.00 80.00 155 PRO A O 1
ATOM 1141 N N . VAL A 1 156 ? -19.492 10.436 14.599 1.00 80.38 156 VAL A N 1
ATOM 1142 C CA . VAL A 1 156 ? -20.152 10.934 13.381 1.00 80.38 156 VAL A CA 1
ATOM 1143 C C . VAL A 1 156 ? -21.478 10.219 13.189 1.00 80.38 156 VAL A C 1
ATOM 1145 O O . VAL A 1 156 ? -21.523 9.004 13.012 1.00 80.38 156 VAL A O 1
ATOM 1148 N N . LEU A 1 157 ? -22.555 11.001 13.195 1.00 83.69 157 LEU A N 1
ATOM 1149 C CA . LEU A 1 157 ? -23.888 10.545 12.837 1.00 83.69 157 LEU A CA 1
ATOM 1150 C C . LEU A 1 157 ? -24.113 10.808 11.342 1.00 83.69 157 LEU A C 1
ATOM 1152 O O . LEU A 1 157 ? -24.155 11.959 10.912 1.00 83.69 157 LEU A O 1
ATOM 1156 N N . ILE A 1 158 ? -24.248 9.747 10.546 1.00 83.50 158 ILE A N 1
ATOM 1157 C CA . ILE A 1 158 ? -24.557 9.859 9.116 1.00 83.50 158 ILE A CA 1
ATOM 1158 C C . ILE A 1 158 ? -26.074 9.770 8.954 1.00 83.50 158 ILE A C 1
ATOM 1160 O O . ILE A 1 158 ? -26.650 8.686 9.007 1.00 83.50 158 ILE A O 1
ATOM 1164 N N . GLN A 1 159 ? -26.730 10.914 8.761 1.00 85.25 159 GLN A N 1
A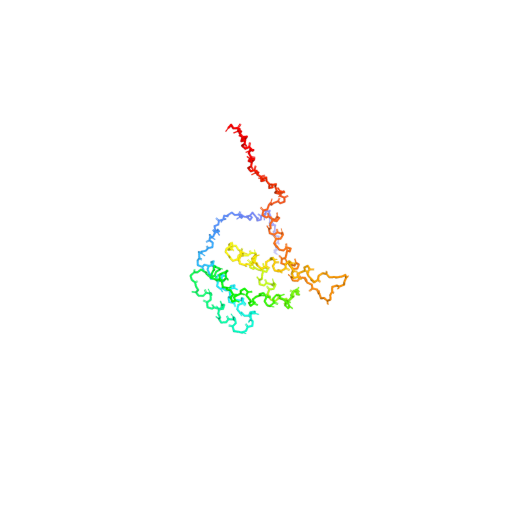TOM 1165 C CA . GLN A 1 159 ? -28.163 10.961 8.481 1.00 85.25 159 GLN A CA 1
ATOM 1166 C C . GLN A 1 159 ? -28.396 10.988 6.967 1.00 85.25 159 GLN A C 1
ATOM 1168 O O . GLN A 1 159 ? -28.304 12.038 6.332 1.00 85.25 159 GLN A O 1
ATOM 1173 N N . ALA A 1 160 ? -28.716 9.834 6.383 1.00 81.94 160 ALA A N 1
ATOM 1174 C CA . ALA A 1 160 ? -29.141 9.747 4.991 1.00 81.94 160 ALA A CA 1
ATOM 1175 C C . ALA A 1 160 ? -30.670 9.882 4.910 1.00 81.94 160 ALA A C 1
ATOM 1177 O O . ALA A 1 160 ? -31.405 9.035 5.417 1.00 81.94 160 ALA A O 1
ATOM 1178 N N . ARG A 1 161 ? -31.165 10.954 4.281 1.00 82.69 161 ARG A N 1
ATOM 1179 C CA . ARG A 1 161 ? -32.595 11.097 3.972 1.00 82.69 161 ARG A CA 1
ATOM 1180 C C . ARG A 1 161 ? -32.876 10.368 2.660 1.00 82.69 161 ARG A C 1
ATOM 1182 O O . ARG A 1 161 ? -32.430 10.814 1.608 1.00 82.69 161 ARG A O 1
ATOM 1189 N N . LEU A 1 162 ? -33.615 9.265 2.728 1.00 82.19 162 LEU A N 1
ATOM 1190 C CA . LEU A 1 162 ? -34.087 8.567 1.534 1.00 82.19 162 LEU A CA 1
ATOM 1191 C C . LEU A 1 162 ? -35.277 9.331 0.926 1.00 82.19 162 LEU A C 1
ATOM 1193 O O . LEU A 1 162 ? -36.173 9.736 1.675 1.00 82.19 162 LEU A O 1
ATOM 1197 N N . PRO A 1 163 ? -35.307 9.558 -0.399 1.00 79.75 163 PRO A N 1
ATOM 1198 C CA . PRO A 1 163 ? -36.480 10.116 -1.054 1.00 79.75 163 PRO A CA 1
ATOM 1199 C C . PRO A 1 163 ? -37.627 9.101 -0.992 1.00 79.75 163 PRO A C 1
ATOM 1201 O O . PRO A 1 163 ? -37.500 7.966 -1.446 1.00 79.75 163 PRO A O 1
ATOM 1204 N N . PHE A 1 164 ? -38.750 9.516 -0.412 1.00 77.44 164 PHE A N 1
ATOM 1205 C CA . PHE A 1 164 ? -39.989 8.749 -0.427 1.00 77.44 164 PHE A CA 1
ATOM 1206 C C . PHE A 1 164 ? -40.657 8.922 -1.797 1.00 77.44 164 PHE A C 1
ATOM 1208 O O . PHE A 1 164 ? -41.097 10.020 -2.136 1.00 77.44 164 PHE A O 1
ATOM 1215 N N . VAL A 1 165 ? -40.710 7.854 -2.594 1.00 77.50 165 VAL A N 1
ATOM 1216 C CA . VAL A 1 165 ? -41.532 7.803 -3.810 1.00 77.50 165 VAL A CA 1
ATOM 1217 C C . VAL A 1 165 ? -42.941 7.394 -3.392 1.00 77.50 165 VAL A C 1
ATOM 1219 O O . VAL A 1 165 ? -43.157 6.268 -2.950 1.00 77.50 165 VAL A O 1
ATOM 1222 N N . SER A 1 166 ? -43.891 8.323 -3.505 1.00 78.31 166 SER A N 1
ATOM 1223 C CA . SER A 1 166 ? -45.311 8.032 -3.298 1.00 78.31 166 SER A CA 1
ATOM 1224 C C . SER A 1 166 ? -45.820 7.172 -4.461 1.00 78.31 166 SER A C 1
ATOM 1226 O O . SER A 1 166 ? -45.556 7.532 -5.611 1.00 78.31 166 SER A O 1
ATOM 1228 N N . PRO A 1 167 ? -46.552 6.069 -4.220 1.00 72.25 167 PRO A N 1
ATOM 1229 C CA . PRO A 1 167 ? -47.194 5.340 -5.305 1.00 72.25 167 PRO A CA 1
ATOM 1230 C C . PRO A 1 167 ? -48.244 6.251 -5.951 1.00 72.25 167 PRO A C 1
ATOM 1232 O O . PRO A 1 167 ? -49.141 6.756 -5.273 1.00 72.25 167 PRO A O 1
ATOM 1235 N N . ALA A 1 168 ? -48.100 6.506 -7.252 1.00 66.38 168 ALA A N 1
ATOM 1236 C CA . ALA A 1 168 ? -49.148 7.135 -8.039 1.00 66.38 168 ALA A CA 1
ATOM 1237 C C . ALA A 1 168 ? -50.350 6.185 -8.054 1.00 66.38 168 ALA A C 1
ATOM 1239 O O . ALA A 1 168 ? -50.232 5.035 -8.477 1.00 66.38 168 ALA A O 1
ATOM 1240 N N . VAL A 1 169 ? -51.490 6.653 -7.550 1.00 57.75 169 VAL A N 1
ATOM 1241 C CA . VAL A 1 169 ? -52.772 5.969 -7.718 1.00 57.75 169 VAL A CA 1
ATOM 1242 C C . VAL A 1 169 ? -53.087 6.015 -9.208 1.00 57.75 169 VAL A C 1
ATOM 1244 O O . VAL A 1 169 ? -53.366 7.078 -9.757 1.00 57.75 169 VAL A O 1
ATOM 1247 N N . GLN A 1 170 ? -52.961 4.872 -9.873 1.00 52.97 170 GLN A N 1
ATOM 1248 C CA . GLN A 1 170 ? -53.426 4.689 -11.239 1.00 52.97 170 GLN A CA 1
ATOM 1249 C C . GLN A 1 170 ? -54.945 4.499 -11.146 1.00 52.97 170 GLN A C 1
ATOM 1251 O O . GLN A 1 170 ? -55.418 3.414 -10.816 1.00 52.97 170 GLN A O 1
ATOM 1256 N N . GLU A 1 171 ? -55.696 5.589 -11.312 1.00 52.94 171 GLU A N 1
ATOM 1257 C CA . GLU A 1 171 ? -57.143 5.525 -11.522 1.00 52.94 171 GLU A CA 1
ATOM 1258 C C . GLU A 1 171 ? -57.378 4.879 -12.894 1.00 52.94 171 GLU A C 1
ATOM 1260 O O . GLU A 1 171 ? -56.958 5.411 -13.923 1.00 52.94 171 GLU A O 1
ATOM 1265 N N . GLU A 1 172 ? -57.965 3.685 -12.888 1.00 47.78 172 GLU A N 1
ATOM 1266 C CA . GLU A 1 172 ? -58.440 2.986 -14.079 1.00 47.78 172 GLU A CA 1
ATOM 1267 C C . GLU A 1 172 ? -59.816 3.565 -14.455 1.00 47.78 172 GLU A C 1
ATOM 1269 O O . GLU A 1 172 ? -60.742 3.528 -13.640 1.00 47.78 172 GLU A O 1
ATOM 1274 N N . GLN A 1 173 ? -59.937 4.117 -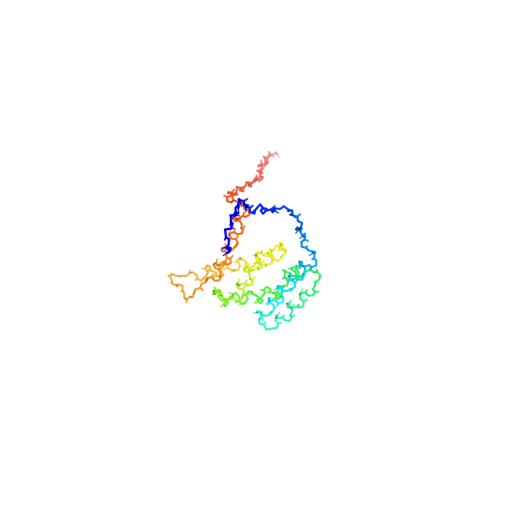15.666 1.00 47.31 173 GLN A N 1
ATOM 1275 C CA . GLN A 1 173 ? -61.204 4.431 -16.338 1.00 47.31 173 GLN A CA 1
ATOM 1276 C C . GLN A 1 173 ? -61.140 3.974 -17.791 1.00 47.31 173 GLN A C 1
ATOM 1278 O O . GLN A 1 173 ? -60.093 4.220 -18.436 1.00 47.31 173 GLN A O 1
#